Protein AF-A0A5B7BTI5-F1 (afdb_monomer_lite)

Radius of gyration: 17.92 Å; chains: 1; bounding box: 38×37×50 Å

Secondary structure (DSSP, 8-state):
-HHHHHHHTTHHHH-HHHHHHHHHHHHHTT-HHHHHHHHHH-SS--HHHHHHHHHHHHHHT-HHHHHHHHHH-SS--HHHHHHHHHHHHHHT-HHHHHHHHHHHHHTTPPP-HHHHHHHHHHHHHHT-HHHHHHHHHHHHHHHHHHHHHHT-

InterPro domains:
  IPR002885 Pentatricopeptide repeat [PF01535] (20-43)
  IPR002885 Pentatricopeptide repeat [PF01535] (48-76)
  IPR002885 Pentatricopeptide repeat [PF13041] (77-125)
  IPR002885 Pentatricopeptide repeat [PS51375] (46-76)
  IPR002885 Pentatricopeptide repeat [PS51375] (77-111)
  IPR002885 Pentatricopeptide repeat [TIGR00756] (48-77)
  IPR002885 Pentatricopeptide repeat [TIGR00756] (79-112)
  IPR011990 Tetratricopeptide-like helical domain superfamily [G3DSA:1.25.40.10] (4-130)
  IPR046960 Pentatricopeptide repeat-containing protein At4g14850-like, plant [PTHR47926] (2-152)

Structure (mmCIF, N/CA/C/O backbone):
data_AF-A0A5B7BTI5-F1
#
_entry.id   AF-A0A5B7BTI5-F1
#
loop_
_atom_site.group_PDB
_atom_site.id
_atom_site.type_symbol
_atom_site.label_atom_id
_atom_site.label_alt_id
_atom_site.label_comp_id
_atom_site.label_asym_id
_atom_site.label_entity_id
_atom_site.label_seq_id
_atom_site.pdbx_PDB_ins_code
_atom_site.Cartn_x
_atom_site.Cartn_y
_atom_site.Cartn_z
_atom_site.occupancy
_atom_site.B_iso_or_equiv
_atom_site.auth_seq_id
_atom_site.auth_comp_id
_atom_site.auth_asym_id
_atom_site.auth_atom_id
_atom_site.pdbx_PDB_model_num
ATOM 1 N N . SER A 1 1 ? 22.348 6.434 -17.429 1.00 81.25 1 SER A N 1
ATOM 2 C CA . SER A 1 1 ? 21.960 6.314 -16.006 1.00 81.25 1 SER A CA 1
ATOM 3 C C . SER A 1 1 ? 21.899 4.838 -15.628 1.00 81.25 1 SER A C 1
ATOM 5 O O . SER A 1 1 ? 21.760 4.007 -16.521 1.00 81.25 1 SER A O 1
ATOM 7 N N . ILE A 1 2 ? 21.991 4.499 -14.336 1.00 83.88 2 ILE A N 1
ATOM 8 C CA . ILE A 1 2 ? 21.899 3.103 -13.860 1.00 83.88 2 ILE A CA 1
ATOM 9 C C . ILE A 1 2 ? 20.558 2.468 -14.265 1.00 83.88 2 ILE A C 1
ATOM 11 O O . ILE A 1 2 ? 20.558 1.356 -14.780 1.00 83.88 2 ILE A O 1
ATOM 15 N N . HIS A 1 3 ? 19.437 3.198 -14.162 1.00 86.00 3 HIS A N 1
ATOM 16 C CA . HIS A 1 3 ? 18.131 2.673 -14.588 1.00 86.00 3 HIS A CA 1
ATOM 17 C C . HIS A 1 3 ? 18.087 2.312 -16.085 1.00 86.00 3 HIS A C 1
ATOM 19 O O . HIS A 1 3 ? 17.476 1.319 -16.456 1.00 86.00 3 HIS A O 1
ATOM 25 N N . ALA A 1 4 ? 18.763 3.074 -16.957 1.00 87.75 4 ALA A N 1
ATOM 26 C CA . ALA A 1 4 ? 18.745 2.814 -18.399 1.00 87.75 4 ALA A CA 1
ATOM 27 C C . ALA A 1 4 ? 19.569 1.569 -18.745 1.00 87.75 4 ALA A C 1
ATOM 29 O O . ALA A 1 4 ? 19.225 0.833 -19.664 1.00 87.75 4 ALA A O 1
ATOM 30 N N . TYR A 1 5 ? 20.643 1.326 -17.990 1.00 88.75 5 TYR A N 1
ATOM 31 C CA . TYR A 1 5 ? 21.446 0.114 -18.109 1.00 88.75 5 TYR A CA 1
ATOM 32 C C . TYR A 1 5 ? 20.665 -1.126 -17.656 1.00 88.75 5 TYR A C 1
ATOM 34 O O . TYR A 1 5 ? 20.599 -2.096 -18.405 1.00 88.75 5 TYR A O 1
ATOM 42 N N . VAL A 1 6 ? 20.018 -1.057 -16.485 1.00 89.12 6 VAL A N 1
ATOM 43 C CA . VAL A 1 6 ? 19.135 -2.113 -15.953 1.00 89.12 6 VAL A CA 1
ATOM 44 C C . VAL A 1 6 ? 18.057 -2.484 -16.972 1.00 89.12 6 VAL A C 1
ATOM 46 O O . VAL A 1 6 ? 17.940 -3.654 -17.331 1.00 89.12 6 VAL A O 1
ATOM 49 N N . ARG A 1 7 ? 17.368 -1.474 -17.517 1.00 86.94 7 ARG A N 1
ATOM 50 C CA . ARG A 1 7 ? 16.284 -1.649 -18.488 1.00 86.94 7 ARG A CA 1
ATOM 51 C C . ARG A 1 7 ? 16.754 -2.199 -19.831 1.00 86.94 7 ARG A C 1
ATOM 53 O O . ARG A 1 7 ? 16.111 -3.067 -20.405 1.00 86.94 7 ARG A O 1
ATOM 60 N N . LYS A 1 8 ? 17.903 -1.733 -20.338 1.00 89.44 8 LYS A N 1
ATOM 61 C CA . LYS A 1 8 ? 18.478 -2.234 -21.600 1.00 89.44 8 LYS A CA 1
ATOM 62 C C . LYS A 1 8 ? 18.829 -3.723 -21.524 1.00 89.44 8 LYS A C 1
ATOM 64 O O . LYS A 1 8 ? 18.802 -4.401 -22.545 1.00 89.44 8 LYS A O 1
ATOM 69 N N . LEU A 1 9 ? 19.188 -4.205 -20.338 1.00 89.50 9 LEU A N 1
ATOM 70 C CA . LEU A 1 9 ? 19.520 -5.605 -20.098 1.00 89.50 9 LEU A CA 1
ATOM 71 C C . LEU A 1 9 ? 18.313 -6.461 -1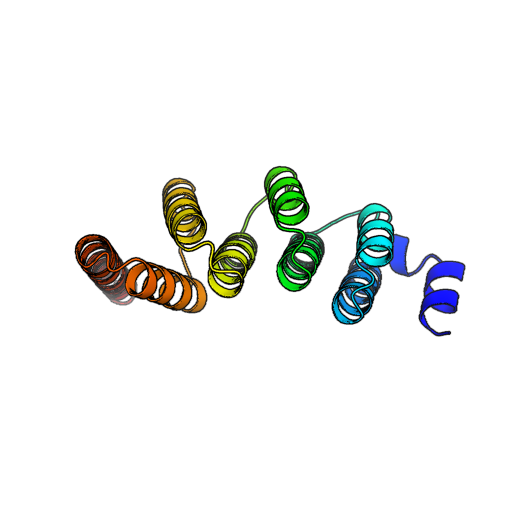9.677 1.00 89.50 9 LEU A C 1
ATOM 73 O O . LEU A 1 9 ? 18.505 -7.651 -19.460 1.00 89.50 9 LEU A O 1
ATOM 77 N N . GLY A 1 10 ? 17.108 -5.887 -19.539 1.00 87.31 10 GLY A N 1
ATOM 78 C CA . GLY A 1 10 ? 15.914 -6.611 -19.076 1.00 87.31 10 GLY A CA 1
ATOM 79 C C . GLY A 1 10 ? 16.004 -7.098 -17.625 1.00 87.31 10 GLY A C 1
ATOM 80 O O . GLY A 1 10 ? 15.281 -7.997 -17.209 1.00 87.31 10 GLY A O 1
ATOM 81 N N . LEU A 1 11 ? 16.913 -6.537 -16.821 1.00 88.44 11 LEU A N 1
ATOM 82 C CA . LEU A 1 11 ? 17.141 -7.041 -15.463 1.00 88.44 11 LEU A CA 1
ATOM 83 C C . LEU A 1 11 ? 15.959 -6.742 -14.535 1.00 88.44 11 LEU A C 1
ATOM 85 O O .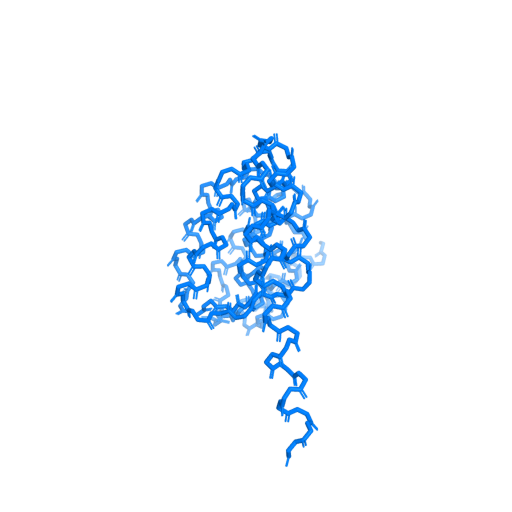 LEU A 1 11 ? 15.703 -7.507 -13.610 1.00 88.44 11 LEU A O 1
ATOM 89 N N . ASP A 1 12 ? 15.258 -5.632 -14.758 1.00 89.06 12 ASP A N 1
ATOM 90 C CA . ASP A 1 12 ? 14.063 -5.237 -14.013 1.00 89.06 12 ASP A CA 1
ATOM 91 C C . ASP A 1 12 ? 12.829 -6.077 -14.359 1.00 89.06 12 ASP A C 1
ATOM 93 O O . ASP A 1 12 ? 11.999 -6.306 -13.479 1.00 89.06 12 ASP A O 1
ATOM 97 N N . THR A 1 13 ? 12.732 -6.573 -15.595 1.00 90.12 13 THR A N 1
ATOM 98 C CA . THR A 1 13 ? 11.619 -7.427 -16.039 1.00 90.12 13 THR A CA 1
ATOM 99 C C . THR A 1 13 ? 11.769 -8.857 -15.531 1.00 90.12 13 THR A C 1
ATOM 101 O O . THR A 1 13 ? 10.810 -9.449 -15.027 1.00 90.12 13 THR A O 1
ATOM 104 N N . ASP A 1 14 ? 12.992 -9.390 -15.605 1.00 90.06 14 ASP A N 1
ATOM 105 C CA . ASP A 1 14 ? 13.285 -10.794 -15.306 1.00 90.06 14 ASP A CA 1
ATOM 106 C C . ASP A 1 14 ? 13.510 -11.044 -13.810 1.00 90.06 14 ASP A C 1
ATOM 108 O O . ASP A 1 14 ? 13.283 -12.150 -13.314 1.00 90.06 14 ASP A O 1
ATOM 112 N N . ASN A 1 15 ? 13.940 -10.022 -13.060 1.00 93.38 15 ASN A N 1
ATOM 113 C CA . ASN A 1 15 ? 14.193 -10.126 -11.628 1.00 93.38 15 ASN A CA 1
ATOM 114 C C . ASN A 1 15 ? 13.281 -9.194 -10.823 1.00 93.38 15 ASN A C 1
ATOM 116 O O . ASN A 1 15 ? 13.506 -7.986 -10.736 1.00 93.38 15 ASN A O 1
ATOM 120 N N . VAL A 1 16 ? 12.308 -9.790 -10.124 1.00 96.00 16 VAL A N 1
ATOM 121 C CA . VAL A 1 16 ? 11.337 -9.069 -9.285 1.00 96.00 16 VAL A CA 1
ATOM 122 C C . VAL A 1 16 ? 11.984 -8.141 -8.256 1.00 96.00 16 VAL A C 1
ATOM 124 O O . VAL A 1 16 ? 11.421 -7.092 -7.959 1.00 96.00 16 VAL A O 1
ATOM 127 N N . MET A 1 17 ? 13.168 -8.464 -7.722 1.00 95.69 17 MET A N 1
ATOM 128 C CA . MET A 1 17 ? 13.847 -7.596 -6.752 1.00 95.69 17 MET A CA 1
ATOM 129 C C . MET A 1 17 ? 14.383 -6.326 -7.415 1.00 95.69 17 MET A C 1
ATOM 131 O O . MET A 1 17 ? 14.253 -5.239 -6.855 1.00 95.69 17 MET A O 1
ATOM 135 N N . VAL A 1 18 ? 14.947 -6.453 -8.619 1.00 94.94 18 VAL A N 1
ATOM 136 C CA . VAL A 1 18 ? 15.450 -5.313 -9.394 1.00 94.94 18 VAL A CA 1
ATOM 137 C C . VAL A 1 18 ? 14.283 -4.451 -9.867 1.00 94.94 18 VAL A C 1
ATOM 139 O O . VAL A 1 18 ? 14.309 -3.238 -9.664 1.00 94.94 18 VAL A O 1
ATOM 142 N N . GLY A 1 19 ? 13.223 -5.070 -10.397 1.00 96.25 19 GLY A N 1
ATOM 143 C CA . GLY A 1 19 ? 11.991 -4.369 -10.759 1.00 96.25 19 GLY A CA 1
ATOM 144 C C . GLY A 1 19 ? 11.380 -3.628 -9.569 1.00 96.25 19 GLY A C 1
ATOM 145 O O . GLY A 1 19 ? 11.109 -2.434 -9.652 1.00 96.25 19 GLY A O 1
ATOM 146 N N . THR A 1 20 ? 11.274 -4.275 -8.406 1.00 97.12 20 THR A N 1
ATOM 147 C CA . THR A 1 20 ? 10.759 -3.638 -7.179 1.00 97.12 20 THR A CA 1
ATOM 148 C C . THR A 1 20 ? 11.635 -2.467 -6.720 1.00 97.12 20 THR A C 1
ATOM 150 O O . THR A 1 20 ? 11.116 -1.439 -6.285 1.00 97.12 20 THR A O 1
ATOM 153 N N . ALA A 1 21 ? 12.962 -2.569 -6.850 1.00 96.69 21 ALA A N 1
ATOM 154 C CA . ALA A 1 21 ? 13.863 -1.459 -6.543 1.00 96.69 21 ALA A CA 1
ATOM 155 C C . ALA A 1 21 ? 13.651 -0.261 -7.488 1.00 96.69 21 ALA A C 1
ATOM 157 O O . ALA A 1 21 ? 13.712 0.889 -7.044 1.00 96.69 21 ALA A O 1
ATOM 158 N N . MET A 1 22 ? 13.356 -0.519 -8.766 1.00 96.00 22 MET A N 1
ATOM 159 C CA . MET A 1 22 ? 13.007 0.513 -9.747 1.00 96.00 22 MET A CA 1
ATOM 160 C C . MET A 1 22 ? 11.679 1.190 -9.398 1.00 96.00 22 MET A C 1
ATOM 162 O O . MET A 1 22 ? 11.627 2.420 -9.371 1.00 96.00 22 MET A O 1
ATOM 166 N N . VAL A 1 23 ? 10.653 0.406 -9.038 1.00 97.69 23 VAL A N 1
ATOM 167 C CA . VAL A 1 23 ? 9.365 0.918 -8.531 1.00 97.69 23 VAL A CA 1
ATOM 168 C C . VAL A 1 23 ? 9.608 1.850 -7.347 1.00 97.69 23 VAL A C 1
ATOM 170 O O . VAL A 1 23 ? 9.235 3.020 -7.393 1.00 97.69 23 VAL A O 1
ATOM 173 N N . HIS A 1 24 ? 10.321 1.375 -6.322 1.00 96.94 24 HIS A N 1
ATOM 174 C CA . HIS A 1 24 ? 10.610 2.167 -5.130 1.00 96.94 24 HIS A CA 1
ATOM 175 C C . HIS A 1 24 ? 11.351 3.474 -5.461 1.00 96.94 24 HIS A C 1
ATOM 177 O O . HIS A 1 24 ? 10.989 4.537 -4.951 1.00 96.94 24 HIS A O 1
ATOM 183 N N . MET A 1 25 ? 12.368 3.427 -6.329 1.00 96.56 25 MET A N 1
ATOM 184 C CA . MET A 1 25 ? 13.133 4.609 -6.739 1.00 96.56 25 MET A CA 1
ATOM 185 C C . MET A 1 25 ? 12.249 5.639 -7.448 1.00 96.56 25 MET A C 1
ATOM 187 O O . MET A 1 25 ? 12.224 6.804 -7.045 1.00 96.56 25 MET A O 1
ATOM 191 N N . TYR A 1 26 ? 11.470 5.217 -8.445 1.00 97.12 26 TYR A N 1
ATOM 192 C CA . TYR A 1 26 ? 10.591 6.121 -9.182 1.00 97.12 26 TYR A CA 1
ATOM 193 C C . TYR A 1 26 ? 9.485 6.709 -8.298 1.00 97.12 26 TYR A C 1
ATOM 195 O O . TYR A 1 26 ? 9.253 7.920 -8.342 1.00 97.12 26 TYR A O 1
ATOM 203 N N . SER A 1 27 ? 8.876 5.907 -7.416 1.00 97.25 27 SER A N 1
ATOM 204 C CA . SER A 1 27 ? 7.891 6.390 -6.442 1.00 97.25 27 SER A CA 1
ATOM 205 C C . SER A 1 27 ? 8.477 7.425 -5.478 1.00 97.25 27 SER A C 1
ATOM 207 O O . SER A 1 27 ? 7.798 8.392 -5.133 1.00 97.25 27 SER A O 1
ATOM 209 N N . LYS A 1 28 ? 9.739 7.270 -5.046 1.00 95.75 28 LYS A N 1
ATOM 210 C CA . LYS A 1 28 ? 10.429 8.259 -4.193 1.00 95.75 28 LYS A CA 1
ATOM 211 C C . LYS A 1 28 ? 10.692 9.578 -4.915 1.00 95.75 28 LYS A C 1
ATOM 213 O O . LYS A 1 28 ? 10.661 10.619 -4.267 1.00 95.75 28 LYS A O 1
ATOM 218 N N . CYS A 1 29 ? 10.913 9.538 -6.226 1.00 96.00 29 CYS A N 1
ATOM 219 C CA . CYS A 1 29 ? 11.087 10.722 -7.067 1.00 96.00 29 CYS A CA 1
ATOM 220 C C . CYS A 1 29 ? 9.765 11.372 -7.511 1.00 96.00 29 CYS A C 1
ATOM 222 O O . CYS A 1 29 ? 9.800 12.310 -8.304 1.00 96.00 29 CYS A O 1
ATOM 224 N N . GLY A 1 30 ? 8.609 10.865 -7.069 1.00 95.94 30 GLY A N 1
ATOM 225 C CA . GLY A 1 30 ? 7.294 11.339 -7.517 1.00 95.94 30 GLY A CA 1
ATOM 226 C C . GLY A 1 30 ? 6.946 10.964 -8.961 1.00 95.94 30 GLY A C 1
ATOM 227 O O . GLY A 1 30 ? 5.941 11.421 -9.494 1.00 95.94 30 GLY A O 1
ATOM 228 N N . ARG A 1 31 ? 7.754 10.113 -9.603 1.00 96.81 31 ARG A N 1
ATOM 229 C CA . ARG A 1 31 ? 7.550 9.617 -10.971 1.00 96.81 31 ARG A CA 1
ATOM 230 C C . ARG A 1 31 ? 6.742 8.326 -10.956 1.00 96.81 31 ARG A C 1
ATOM 232 O O . ARG A 1 31 ? 7.236 7.266 -11.334 1.00 96.81 31 ARG A O 1
ATOM 239 N N . VAL A 1 32 ? 5.516 8.397 -10.442 1.00 97.00 32 VAL A N 1
ATOM 240 C CA . VAL A 1 32 ? 4.674 7.202 -10.250 1.00 97.00 32 VAL A CA 1
ATOM 241 C C . VAL A 1 32 ? 4.247 6.577 -11.579 1.00 97.00 32 VAL A C 1
ATOM 243 O O . VAL A 1 32 ? 4.074 5.367 -11.645 1.00 97.00 32 VAL A O 1
ATOM 246 N N . ASP A 1 33 ? 4.197 7.369 -12.651 1.00 96.88 33 ASP A N 1
ATOM 247 C CA . ASP A 1 33 ? 4.045 6.905 -14.032 1.00 96.88 33 ASP A CA 1
ATOM 248 C C . ASP A 1 33 ? 5.104 5.853 -14.395 1.00 96.88 33 ASP A C 1
ATOM 250 O O . ASP A 1 33 ? 4.785 4.748 -14.830 1.00 96.88 33 ASP A O 1
ATOM 254 N N . LEU A 1 34 ? 6.376 6.167 -14.139 1.00 95.75 34 LEU A N 1
ATOM 255 C CA . LEU A 1 34 ? 7.487 5.254 -14.402 1.00 95.75 34 LEU A CA 1
ATOM 256 C C . LEU A 1 34 ? 7.518 4.094 -13.406 1.00 95.75 34 LEU A C 1
ATOM 258 O O . LEU A 1 34 ? 7.848 2.976 -13.790 1.00 95.75 34 LEU A O 1
ATOM 262 N N . ALA A 1 35 ? 7.145 4.341 -12.148 1.00 97.44 35 ALA A N 1
ATOM 263 C CA . ALA A 1 35 ? 7.014 3.280 -11.155 1.00 97.44 35 ALA A CA 1
ATOM 264 C C . ALA A 1 35 ? 5.973 2.240 -11.592 1.00 97.44 35 ALA A C 1
ATOM 266 O O . ALA A 1 35 ? 6.249 1.045 -11.529 1.00 97.44 35 ALA A O 1
ATOM 267 N N . ARG A 1 36 ? 4.816 2.687 -12.097 1.00 97.69 36 ARG A N 1
ATOM 268 C CA . ARG A 1 36 ? 3.748 1.812 -12.586 1.00 97.69 36 ARG A CA 1
ATOM 269 C C . ARG A 1 36 ? 4.196 1.015 -13.804 1.00 97.69 36 ARG A C 1
ATOM 271 O O . ARG A 1 36 ? 3.996 -0.191 -13.818 1.00 97.69 36 ARG A O 1
ATOM 278 N N . LEU A 1 37 ? 4.871 1.653 -14.763 1.00 95.31 37 LEU A N 1
ATOM 279 C CA . LEU A 1 37 ? 5.446 0.950 -15.916 1.00 95.31 37 LEU A CA 1
ATOM 280 C C . LEU A 1 37 ? 6.434 -0.141 -15.483 1.00 95.31 37 LEU A C 1
ATOM 282 O O . LEU A 1 37 ? 6.297 -1.287 -15.901 1.00 95.31 37 LEU A O 1
ATOM 286 N N . SER A 1 38 ? 7.389 0.186 -14.604 1.00 95.38 38 SER A N 1
ATOM 287 C CA . SER A 1 38 ? 8.329 -0.809 -14.075 1.00 95.38 38 SER A CA 1
ATOM 288 C C . SER A 1 38 ? 7.619 -1.932 -13.325 1.00 95.38 38 SER A C 1
ATOM 290 O O . SER A 1 38 ? 8.016 -3.081 -13.456 1.00 95.38 38 SER A O 1
ATOM 292 N N . PHE A 1 39 ? 6.576 -1.624 -12.553 1.00 97.62 39 PHE A N 1
ATOM 293 C CA . PHE A 1 39 ? 5.784 -2.631 -11.857 1.00 97.62 39 PHE A CA 1
ATOM 294 C C . PHE A 1 39 ? 5.074 -3.561 -12.845 1.00 97.62 39 PHE A C 1
ATOM 296 O O . PHE A 1 39 ? 5.185 -4.782 -12.729 1.00 97.62 39 PHE A O 1
ATOM 303 N N . ASP A 1 40 ? 4.374 -3.001 -13.831 1.00 96.75 40 ASP A N 1
ATOM 304 C CA . ASP A 1 40 ? 3.586 -3.750 -14.808 1.00 96.75 40 ASP A CA 1
ATOM 305 C C . ASP A 1 40 ? 4.467 -4.713 -15.622 1.00 96.75 40 ASP A C 1
ATOM 307 O O . ASP A 1 40 ? 4.056 -5.853 -15.842 1.00 96.75 40 ASP A O 1
ATOM 311 N N . GLU A 1 41 ? 5.704 -4.324 -15.939 1.00 95.19 41 GLU A N 1
ATOM 312 C CA . GLU A 1 41 ? 6.679 -5.136 -16.682 1.00 95.19 41 GLU A CA 1
ATOM 313 C C . GLU A 1 41 ? 7.337 -6.274 -15.881 1.00 95.19 41 GLU A C 1
ATOM 315 O O . GLU A 1 41 ? 7.956 -7.153 -16.480 1.00 95.19 41 GLU A O 1
ATOM 320 N N . ILE A 1 42 ? 7.199 -6.315 -14.549 1.00 96.25 42 ILE A N 1
ATOM 321 C CA . ILE A 1 42 ? 7.682 -7.456 -13.755 1.00 96.25 42 ILE A CA 1
ATOM 322 C C . ILE A 1 42 ? 6.898 -8.709 -14.163 1.00 96.25 42 ILE A C 1
ATOM 324 O O . ILE A 1 42 ? 5.686 -8.786 -13.919 1.00 96.25 42 ILE A O 1
ATOM 328 N N . CYS A 1 43 ? 7.603 -9.710 -14.700 1.00 94.50 43 CYS A N 1
ATOM 329 C CA . CYS A 1 43 ? 7.017 -10.961 -15.192 1.00 94.50 43 CYS A CA 1
ATOM 330 C C . CYS A 1 43 ? 6.257 -11.729 -14.102 1.00 94.50 43 CYS A C 1
ATOM 332 O O . CYS A 1 43 ? 5.137 -12.190 -14.317 1.00 94.50 43 CYS A O 1
ATOM 334 N N . VAL A 1 44 ? 6.860 -11.853 -12.916 1.00 94.25 44 VAL A N 1
ATOM 335 C CA . VAL A 1 44 ? 6.262 -12.537 -11.762 1.00 94.25 44 VAL A CA 1
ATOM 336 C C . VAL A 1 44 ? 6.307 -11.612 -10.555 1.00 94.25 44 VAL A C 1
ATOM 338 O O . VAL A 1 44 ? 7.348 -11.419 -9.926 1.00 94.25 44 VAL A O 1
ATOM 341 N N . LYS A 1 45 ? 5.154 -11.025 -10.237 1.00 96.06 45 LYS A N 1
ATOM 342 C CA . LYS A 1 45 ? 4.982 -10.124 -9.094 1.00 96.06 45 LYS A CA 1
ATOM 343 C C . LYS A 1 45 ? 4.795 -10.930 -7.81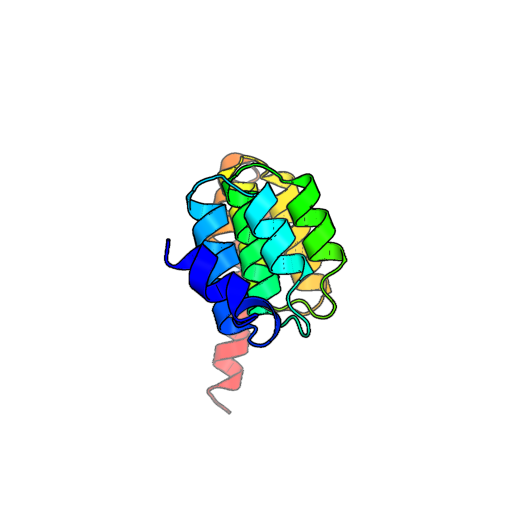1 1.00 96.06 45 LYS A C 1
ATOM 345 O O . LYS A 1 45 ? 4.087 -11.933 -7.791 1.00 96.06 45 LYS A O 1
ATOM 350 N N . ASN A 1 46 ? 5.393 -10.461 -6.723 1.00 95.69 46 ASN A N 1
ATOM 351 C CA . ASN A 1 46 ? 5.213 -11.005 -5.377 1.00 95.69 46 ASN A CA 1
ATOM 352 C C . ASN A 1 46 ? 4.649 -9.936 -4.425 1.00 95.69 46 ASN A C 1
ATOM 354 O O . ASN A 1 46 ? 4.545 -8.763 -4.793 1.00 95.69 46 ASN A O 1
ATOM 358 N N . LYS A 1 47 ? 4.329 -10.321 -3.185 1.00 96.56 47 LYS A N 1
ATOM 359 C CA . LYS A 1 47 ? 3.761 -9.409 -2.175 1.00 96.56 47 LYS A CA 1
ATOM 360 C C . LYS A 1 47 ? 4.583 -8.130 -1.991 1.00 96.56 47 LYS A C 1
ATOM 362 O O . LYS A 1 47 ? 4.016 -7.049 -1.921 1.00 96.56 47 LYS A O 1
ATOM 367 N N . VAL A 1 48 ? 5.914 -8.232 -2.005 1.00 96.94 48 VAL A N 1
ATOM 368 C CA . VAL A 1 48 ? 6.810 -7.075 -1.846 1.00 96.94 48 VAL A CA 1
ATOM 369 C C . VAL A 1 48 ? 6.655 -6.086 -3.003 1.00 96.94 48 VAL A C 1
ATOM 371 O O . VAL A 1 48 ? 6.528 -4.889 -2.758 1.00 96.94 48 VAL A O 1
ATOM 374 N N . SER A 1 49 ? 6.616 -6.563 -4.251 1.00 97.50 49 SER A N 1
ATOM 375 C CA . SER A 1 49 ? 6.423 -5.696 -5.423 1.00 97.50 49 SER A CA 1
ATOM 376 C C . SER A 1 49 ? 5.070 -4.972 -5.403 1.00 97.50 49 SER A C 1
ATOM 378 O O . SER A 1 49 ? 5.023 -3.769 -5.653 1.00 97.50 49 SER A O 1
ATOM 380 N N . TRP A 1 50 ? 3.991 -5.669 -5.018 1.00 98.19 50 TRP A N 1
ATOM 381 C CA . TRP A 1 50 ? 2.655 -5.084 -4.855 1.00 98.19 50 TRP A CA 1
ATOM 382 C C . TRP A 1 50 ? 2.634 -4.030 -3.746 1.00 98.19 50 TRP A C 1
ATOM 384 O O . TRP A 1 50 ? 2.277 -2.881 -3.995 1.00 98.19 50 TRP A O 1
ATOM 394 N N . ASN A 1 51 ? 3.105 -4.391 -2.550 1.00 97.50 51 ASN A N 1
ATOM 395 C CA . ASN A 1 51 ? 3.140 -3.498 -1.390 1.00 97.50 51 ASN A CA 1
ATOM 396 C C . ASN A 1 51 ? 3.981 -2.243 -1.664 1.00 97.50 51 ASN A C 1
ATOM 398 O O . ASN A 1 51 ? 3.617 -1.148 -1.240 1.00 97.50 51 ASN A O 1
ATOM 402 N N . THR A 1 52 ? 5.075 -2.384 -2.420 1.00 97.94 52 THR A N 1
ATOM 403 C CA . THR A 1 52 ? 5.926 -1.255 -2.826 1.00 97.94 52 THR A CA 1
ATOM 404 C C . THR A 1 52 ? 5.189 -0.301 -3.764 1.00 97.94 52 THR A C 1
ATOM 406 O O . THR A 1 52 ? 5.283 0.913 -3.585 1.00 97.94 52 THR A O 1
ATOM 409 N N . MET A 1 53 ? 4.440 -0.821 -4.742 1.00 98.25 53 MET A N 1
ATOM 410 C CA . MET A 1 53 ? 3.662 0.019 -5.655 1.00 98.25 53 MET A CA 1
ATOM 411 C C . MET A 1 53 ? 2.506 0.722 -4.924 1.00 98.25 53 MET A C 1
ATOM 413 O O . MET A 1 53 ? 2.320 1.924 -5.104 1.00 98.25 53 MET A O 1
ATOM 417 N N . ILE A 1 54 ? 1.791 0.011 -4.043 1.00 97.88 54 ILE A N 1
ATOM 418 C CA . ILE A 1 54 ? 0.692 0.562 -3.228 1.00 97.88 54 ILE A CA 1
ATOM 419 C C . ILE A 1 54 ? 1.197 1.687 -2.311 1.00 97.88 54 ILE A C 1
ATOM 421 O O . ILE A 1 54 ? 0.632 2.782 -2.320 1.00 97.88 54 ILE A O 1
ATOM 425 N N . ASP A 1 55 ? 2.292 1.470 -1.568 1.00 96.19 55 ASP A N 1
ATOM 426 C CA . ASP A 1 55 ? 2.919 2.526 -0.751 1.00 96.19 55 ASP A CA 1
ATOM 427 C C . ASP A 1 55 ? 3.371 3.706 -1.624 1.00 96.19 55 ASP A C 1
ATOM 429 O O . ASP A 1 55 ? 3.178 4.870 -1.265 1.00 96.19 55 ASP A O 1
ATOM 433 N N . GLY A 1 56 ? 3.920 3.420 -2.807 1.00 97.25 56 GLY A N 1
ATOM 434 C CA . GLY A 1 56 ? 4.303 4.422 -3.793 1.00 97.25 56 GLY A CA 1
ATOM 435 C C . GLY A 1 56 ? 3.142 5.326 -4.218 1.00 97.25 56 GLY A C 1
ATOM 436 O O . GLY A 1 56 ? 3.299 6.551 -4.200 1.00 97.25 56 GLY A O 1
ATOM 437 N N . CYS A 1 57 ? 1.986 4.749 -4.549 1.00 97.75 57 CYS A N 1
ATOM 438 C CA . CYS A 1 57 ? 0.764 5.484 -4.885 1.00 97.75 57 CYS A CA 1
ATOM 439 C C . CYS A 1 57 ? 0.262 6.315 -3.695 1.00 97.75 57 CYS A C 1
ATOM 441 O O . CYS A 1 57 ? 0.117 7.536 -3.811 1.00 97.75 57 CYS A O 1
ATOM 443 N N . MET A 1 58 ? 0.117 5.689 -2.521 1.00 95.88 58 MET A N 1
ATOM 444 C CA . MET A 1 58 ? -0.341 6.349 -1.293 1.00 95.88 58 MET A CA 1
ATOM 445 C C . MET A 1 58 ? 0.523 7.554 -0.926 1.00 95.88 58 MET A C 1
ATOM 447 O O . MET A 1 58 ? 0.016 8.644 -0.662 1.00 95.88 58 MET A O 1
ATOM 451 N N . ARG A 1 59 ? 1.852 7.413 -0.959 1.00 94.38 59 ARG A N 1
ATOM 452 C CA . ARG A 1 59 ? 2.781 8.517 -0.668 1.00 94.38 59 ARG A CA 1
ATOM 453 C C . ARG A 1 59 ? 2.563 9.712 -1.592 1.00 94.38 59 ARG A C 1
ATOM 455 O O . ARG A 1 59 ? 2.565 10.853 -1.124 1.00 94.38 59 ARG A O 1
ATOM 462 N N . ASN A 1 60 ? 2.342 9.448 -2.874 1.00 96.00 60 ASN A N 1
ATOM 463 C CA . ASN A 1 60 ? 2.175 10.471 -3.901 1.00 96.00 60 ASN A CA 1
ATOM 464 C C . ASN A 1 60 ? 0.726 10.966 -4.049 1.00 96.00 60 ASN A C 1
ATOM 466 O O . ASN A 1 60 ? 0.478 11.850 -4.857 1.00 96.00 60 ASN A O 1
ATOM 470 N N . GLY A 1 61 ? -0.204 10.477 -3.220 1.00 94.50 61 GLY A N 1
ATOM 471 C CA . GLY A 1 61 ? -1.596 10.936 -3.207 1.00 94.50 61 GLY A CA 1
ATOM 472 C C . GLY A 1 61 ? -2.468 10.349 -4.314 1.00 94.50 61 GLY A C 1
ATOM 473 O O . GLY A 1 61 ? -3.547 10.873 -4.545 1.00 94.50 61 GLY A O 1
ATOM 474 N N . LEU A 1 62 ? -2.020 9.279 -4.974 1.00 96.31 62 LEU A N 1
ATOM 475 C CA . LEU A 1 62 ? -2.817 8.528 -5.946 1.00 96.31 62 LEU A CA 1
ATOM 476 C C . LEU A 1 62 ? -3.598 7.442 -5.199 1.00 96.31 62 LEU A C 1
ATOM 478 O O . LEU A 1 62 ? -3.221 6.270 -5.207 1.00 96.31 62 LEU A O 1
ATOM 482 N N . ILE A 1 63 ? -4.607 7.857 -4.437 1.00 95.88 63 ILE A N 1
ATOM 483 C CA . ILE A 1 63 ? -5.310 6.980 -3.492 1.00 95.88 63 ILE A CA 1
ATOM 484 C C . ILE A 1 63 ? -6.121 5.927 -4.249 1.00 95.88 63 ILE A C 1
ATOM 486 O O . ILE A 1 63 ? -6.046 4.745 -3.927 1.00 95.88 63 ILE A O 1
ATOM 490 N N . GLU A 1 64 ? -6.820 6.335 -5.301 1.00 96.25 64 GLU A N 1
ATOM 491 C CA . GLU A 1 64 ? -7.651 5.466 -6.132 1.00 96.25 64 GLU A CA 1
ATOM 492 C C . GLU A 1 64 ? -6.809 4.374 -6.805 1.00 96.25 64 GLU A C 1
ATOM 494 O O . GLU A 1 64 ? -7.169 3.199 -6.758 1.00 96.25 64 GLU A O 1
ATOM 499 N N . ASP A 1 65 ? -5.632 4.732 -7.331 1.00 96.75 65 ASP A N 1
ATOM 500 C CA . ASP A 1 65 ? -4.689 3.770 -7.912 1.00 96.75 65 ASP A CA 1
ATOM 501 C C . ASP A 1 65 ? -4.175 2.772 -6.863 1.00 96.75 65 ASP A C 1
ATOM 503 O O . ASP A 1 65 ? -3.946 1.600 -7.170 1.00 96.75 65 ASP A O 1
ATOM 507 N N . ALA A 1 66 ? -3.959 3.226 -5.622 1.00 97.25 66 ALA A N 1
ATOM 508 C CA . ALA A 1 66 ? -3.521 2.360 -4.531 1.00 97.25 66 ALA A CA 1
ATOM 509 C C . ALA A 1 66 ? -4.598 1.331 -4.162 1.00 97.25 66 ALA A C 1
ATOM 511 O O . ALA A 1 66 ? -4.269 0.160 -3.969 1.00 97.25 66 ALA A O 1
ATOM 512 N N . ILE A 1 67 ? -5.864 1.758 -4.106 1.00 96.69 67 ILE A N 1
ATOM 513 C CA . ILE A 1 67 ? -7.017 0.883 -3.856 1.00 96.69 67 ILE A CA 1
ATOM 514 C C . ILE A 1 67 ? -7.171 -0.117 -5.006 1.00 96.69 67 ILE A C 1
ATOM 516 O O . ILE A 1 67 ? -7.230 -1.317 -4.761 1.00 96.69 67 ILE A O 1
ATOM 520 N N . GLU A 1 68 ? -7.112 0.335 -6.263 1.00 97.44 68 GLU A N 1
ATOM 521 C CA . GLU A 1 68 ? -7.200 -0.551 -7.432 1.00 97.44 68 GLU A CA 1
ATOM 522 C C . GLU A 1 68 ? -6.109 -1.637 -7.412 1.00 97.44 68 GLU A C 1
ATOM 524 O O . GLU A 1 68 ? -6.365 -2.812 -7.694 1.00 97.44 68 GLU A O 1
ATOM 529 N N . LEU A 1 69 ? -4.873 -1.262 -7.073 1.00 97.50 69 LEU A N 1
ATOM 530 C CA . LEU A 1 69 ? -3.765 -2.208 -6.951 1.00 97.50 69 LEU A CA 1
ATOM 531 C C . LEU A 1 69 ? -3.978 -3.187 -5.795 1.00 97.50 69 LEU A C 1
ATOM 533 O O . LEU A 1 69 ? -3.706 -4.378 -5.946 1.00 97.50 69 LEU A O 1
ATOM 537 N N . PHE A 1 70 ? -4.471 -2.706 -4.657 1.00 97.06 70 PHE A N 1
ATOM 538 C CA . PHE A 1 70 ? -4.800 -3.547 -3.515 1.00 97.06 70 PHE A CA 1
ATOM 539 C C . PHE A 1 70 ? -5.912 -4.552 -3.853 1.00 97.06 70 PHE A C 1
ATOM 541 O O . PHE A 1 70 ? -5.806 -5.733 -3.510 1.00 97.06 70 PHE A O 1
ATOM 548 N N . ASP A 1 71 ? -6.925 -4.131 -4.607 1.00 96.12 71 ASP A N 1
ATOM 549 C CA . ASP A 1 71 ? -8.029 -4.970 -5.079 1.00 96.12 71 ASP A CA 1
ATOM 550 C C . ASP A 1 71 ? -7.571 -6.045 -6.070 1.00 96.12 71 ASP A C 1
ATOM 552 O O . ASP A 1 71 ? -8.047 -7.183 -6.029 1.00 96.12 71 ASP A O 1
ATOM 556 N N . LYS A 1 72 ? -6.588 -5.720 -6.914 1.00 96.69 72 LYS A N 1
ATOM 557 C CA . LYS A 1 72 ? -5.978 -6.652 -7.875 1.00 96.69 72 LYS A CA 1
ATOM 558 C C . LYS A 1 72 ? -4.937 -7.589 -7.262 1.00 96.69 72 LYS A C 1
ATOM 560 O O . LYS A 1 72 ? -4.547 -8.558 -7.917 1.00 96.69 72 LYS A O 1
ATOM 565 N N . MET A 1 73 ? -4.470 -7.320 -6.043 1.00 96.69 73 MET A N 1
ATOM 566 C CA . MET A 1 73 ? -3.460 -8.140 -5.380 1.00 96.69 73 MET A CA 1
ATOM 567 C C . MET A 1 73 ? -4.016 -9.550 -5.089 1.00 96.69 73 MET A C 1
ATOM 569 O O . MET A 1 73 ? -4.985 -9.668 -4.338 1.00 96.69 73 MET A O 1
ATOM 573 N N . PRO A 1 74 ? -3.409 -10.632 -5.625 1.00 94.06 74 PRO A N 1
ATOM 574 C CA . PRO A 1 74 ? -3.963 -11.985 -5.492 1.00 94.06 74 PRO A CA 1
ATOM 575 C C . PRO A 1 74 ? -4.014 -12.506 -4.053 1.00 94.06 74 PRO A C 1
ATOM 577 O O . PRO A 1 74 ? -4.904 -13.271 -3.694 1.00 94.06 74 PRO A O 1
ATOM 580 N N . GLU A 1 75 ? -3.041 -12.113 -3.232 1.00 91.62 75 GLU A N 1
ATOM 581 C CA . GLU A 1 75 ? -2.948 -12.512 -1.833 1.00 91.62 75 GLU A CA 1
ATOM 582 C C . GLU A 1 75 ? -2.479 -11.321 -1.001 1.00 91.62 75 GLU A C 1
ATOM 584 O O . GLU A 1 75 ? -1.365 -10.828 -1.191 1.00 91.62 75 GLU A O 1
ATOM 589 N N . ARG A 1 76 ? -3.322 -10.884 -0.064 1.00 94.38 76 ARG A N 1
ATOM 590 C CA . ARG A 1 76 ? -3.054 -9.771 0.851 1.00 94.38 76 ARG A CA 1
ATOM 591 C C . ARG A 1 76 ? -2.489 -10.301 2.159 1.00 94.38 76 ARG A C 1
ATOM 593 O O . ARG A 1 76 ? -3.042 -11.221 2.756 1.00 94.38 76 ARG A O 1
ATOM 600 N N . ASP A 1 77 ? -1.394 -9.711 2.614 1.00 93.19 77 ASP A N 1
ATOM 601 C CA . ASP A 1 77 ? -0.800 -9.984 3.920 1.00 93.19 77 ASP A CA 1
ATOM 602 C C . ASP A 1 77 ? -0.949 -8.788 4.866 1.00 93.19 77 ASP A C 1
ATOM 604 O O . ASP A 1 77 ? -1.465 -7.737 4.486 1.00 93.19 77 ASP A O 1
ATOM 608 N N . ALA A 1 78 ? -0.492 -8.936 6.112 1.00 94.38 78 ALA A N 1
ATOM 609 C CA . ALA A 1 78 ? -0.542 -7.849 7.085 1.00 94.38 78 ALA A CA 1
ATOM 610 C C . ALA A 1 78 ? 0.113 -6.567 6.546 1.00 94.38 78 ALA A C 1
ATOM 612 O O . ALA A 1 78 ? -0.454 -5.497 6.707 1.00 94.38 78 ALA A O 1
ATOM 613 N N . ILE A 1 79 ? 1.232 -6.683 5.821 1.00 94.81 79 ILE A N 1
ATOM 614 C CA . ILE A 1 79 ? 1.954 -5.536 5.257 1.00 94.81 79 ILE A CA 1
ATOM 615 C C . ILE A 1 79 ? 1.081 -4.779 4.249 1.00 94.81 79 ILE A C 1
ATOM 617 O O . ILE A 1 79 ? 1.028 -3.554 4.313 1.00 94.81 79 ILE A O 1
ATOM 621 N N . SER A 1 80 ? 0.371 -5.481 3.360 1.00 95.56 80 SER A N 1
ATOM 622 C CA . SER A 1 80 ? -0.526 -4.846 2.383 1.00 95.56 80 SER A CA 1
ATOM 623 C C . SER A 1 80 ? -1.605 -3.986 3.060 1.00 95.56 80 SER A C 1
ATOM 625 O O . SER A 1 80 ? -1.796 -2.828 2.684 1.00 95.56 80 SER A O 1
ATOM 627 N N . TRP A 1 81 ? -2.239 -4.503 4.120 1.00 97.44 81 TRP A N 1
ATOM 628 C CA . TRP A 1 81 ? -3.230 -3.770 4.916 1.00 97.44 81 TRP A CA 1
ATOM 629 C C . TRP A 1 81 ? -2.598 -2.606 5.684 1.00 97.44 81 TRP A C 1
ATOM 631 O O . TRP A 1 81 ? -3.115 -1.490 5.639 1.00 97.44 81 TRP A O 1
ATOM 641 N N . THR A 1 82 ? -1.457 -2.832 6.347 1.00 95.88 82 THR A N 1
ATOM 642 C CA . THR A 1 82 ? -0.727 -1.795 7.093 1.00 95.88 82 THR A CA 1
ATOM 643 C C . THR A 1 82 ? -0.351 -0.622 6.186 1.00 95.88 82 THR A C 1
ATOM 645 O O . THR A 1 82 ? -0.500 0.536 6.581 1.00 95.88 82 THR A O 1
ATOM 648 N N . SER A 1 83 ? 0.116 -0.903 4.965 1.00 94.75 83 SER A N 1
ATOM 649 C CA . SER A 1 83 ? 0.457 0.118 3.971 1.00 94.75 83 SER A CA 1
ATOM 650 C C . SER A 1 83 ? -0.757 0.953 3.572 1.00 94.75 83 SER A C 1
ATOM 652 O O . SER A 1 83 ? -0.653 2.180 3.522 1.00 94.75 83 SER A O 1
ATOM 654 N N . LEU A 1 84 ? -1.904 0.313 3.331 1.00 96.31 84 LEU A N 1
ATOM 655 C CA . LEU A 1 84 ? -3.124 1.005 2.921 1.00 96.31 84 LEU A CA 1
ATOM 656 C C . LEU A 1 84 ? -3.689 1.870 4.062 1.00 96.31 84 LEU A C 1
ATOM 658 O O . LEU A 1 84 ? -3.859 3.078 3.899 1.00 96.31 84 LEU A O 1
ATOM 662 N N . ILE A 1 85 ? -3.860 1.284 5.251 1.00 96.62 85 ILE A N 1
ATOM 663 C CA . ILE A 1 85 ? -4.347 1.968 6.461 1.00 96.62 85 ILE A CA 1
ATOM 664 C C . ILE A 1 85 ? -3.433 3.146 6.817 1.00 96.62 85 ILE A C 1
ATOM 666 O O . ILE A 1 85 ? -3.892 4.270 7.017 1.00 96.62 85 ILE A O 1
ATOM 670 N N . GLY A 1 86 ? -2.118 2.919 6.866 1.00 95.38 86 GLY A N 1
ATOM 671 C CA . GLY A 1 86 ? -1.150 3.973 7.161 1.00 95.38 86 GLY A CA 1
ATOM 672 C C . GLY A 1 86 ? -1.120 5.069 6.091 1.00 95.38 86 GLY A C 1
ATOM 673 O O . GLY A 1 86 ? -0.872 6.233 6.414 1.00 95.38 86 GLY A O 1
ATOM 674 N N . GLY A 1 87 ? -1.374 4.716 4.828 1.00 95.25 87 GLY A N 1
ATOM 675 C CA . GLY A 1 87 ? -1.538 5.653 3.719 1.00 95.25 87 GLY A CA 1
ATOM 676 C C . GLY A 1 87 ? -2.737 6.578 3.919 1.00 95.25 87 GLY A C 1
ATOM 677 O O . GLY A 1 87 ? -2.561 7.798 3.919 1.00 95.25 87 GLY A O 1
ATOM 678 N N . PHE A 1 88 ? -3.914 6.010 4.189 1.00 96.94 88 PHE A N 1
ATOM 679 C CA . PHE A 1 88 ? -5.140 6.761 4.463 1.00 96.94 88 PHE A CA 1
ATOM 680 C C . PHE A 1 88 ? -4.982 7.739 5.631 1.00 96.94 88 PHE A C 1
ATOM 682 O O . PHE A 1 88 ? -5.241 8.934 5.478 1.00 96.94 88 PHE A O 1
ATOM 689 N N . VAL A 1 89 ? -4.439 7.279 6.764 1.00 95.38 89 VAL A N 1
ATOM 690 C CA . VAL A 1 89 ? -4.207 8.135 7.943 1.00 95.38 89 VAL A CA 1
ATOM 691 C C . VAL A 1 89 ? -3.306 9.323 7.611 1.00 95.38 89 VAL A C 1
ATOM 693 O O . VAL A 1 89 ? -3.614 10.455 7.975 1.00 95.38 89 VAL A O 1
ATOM 696 N N . LYS A 1 90 ? -2.207 9.099 6.879 1.00 93.81 90 LYS A N 1
ATOM 697 C CA . LYS A 1 90 ? -1.284 10.178 6.477 1.00 93.81 90 LYS A CA 1
ATOM 698 C C . LYS A 1 90 ? -1.924 11.194 5.534 1.00 93.81 90 LYS A C 1
ATOM 700 O O . LYS A 1 90 ? -1.429 12.315 5.443 1.00 93.81 90 LYS A O 1
ATOM 705 N N . LYS A 1 91 ? -2.966 10.797 4.805 1.00 93.50 91 LYS A N 1
ATOM 706 C CA . LYS A 1 91 ? -3.710 11.659 3.883 1.00 93.50 91 LYS A CA 1
ATOM 707 C C . LYS A 1 91 ? -4.963 12.275 4.514 1.00 93.50 91 LYS A C 1
ATOM 709 O O . LYS A 1 91 ? -5.595 13.099 3.870 1.00 93.50 91 LYS A O 1
ATOM 714 N N . GLY A 1 92 ? -5.274 11.947 5.770 1.00 92.56 92 GLY A N 1
ATOM 715 C CA . GLY A 1 92 ? -6.433 12.481 6.494 1.00 92.56 92 GLY A CA 1
ATOM 716 C C . GLY A 1 92 ? -7.741 11.719 6.262 1.00 92.56 92 GLY A C 1
ATOM 717 O O . GLY A 1 92 ? -8.788 12.165 6.718 1.00 92.56 92 GLY A O 1
ATOM 718 N N . HIS A 1 93 ? -7.680 10.569 5.593 1.00 94.06 93 HIS A N 1
ATOM 719 C CA . HIS A 1 93 ? -8.814 9.692 5.290 1.00 94.06 93 HIS A CA 1
ATOM 720 C C . HIS A 1 93 ? -9.054 8.723 6.453 1.00 94.06 93 HIS A C 1
ATOM 722 O O . HIS A 1 93 ? -8.727 7.537 6.408 1.00 94.06 93 HIS A O 1
ATOM 728 N N . PHE A 1 94 ? -9.473 9.266 7.593 1.00 93.50 94 PHE A N 1
ATOM 729 C CA . PHE A 1 94 ? -9.518 8.497 8.836 1.00 93.50 94 PHE A CA 1
ATOM 730 C C . PHE A 1 94 ? -10.655 7.470 8.869 1.00 93.50 94 PHE A C 1
ATOM 732 O O . PHE A 1 94 ? -10.495 6.436 9.517 1.00 93.50 94 PHE A O 1
ATOM 739 N N . GLU A 1 95 ? -11.778 7.738 8.200 1.00 92.56 95 GLU A N 1
ATOM 740 C CA . GLU A 1 95 ? -12.912 6.808 8.131 1.00 92.56 95 GLU A CA 1
ATOM 741 C C . GLU A 1 95 ? -12.519 5.571 7.319 1.00 92.56 95 GLU A C 1
ATOM 743 O O . GLU A 1 95 ? -12.593 4.453 7.828 1.00 92.56 95 GLU A O 1
ATOM 748 N N . GLU A 1 96 ? -11.937 5.782 6.139 1.00 94.44 96 GLU A N 1
ATOM 749 C CA . GLU A 1 96 ? -11.452 4.731 5.245 1.00 94.44 96 GLU A CA 1
ATOM 750 C C . GLU A 1 96 ? -10.352 3.886 5.909 1.00 94.44 96 GLU A C 1
ATOM 752 O O . GLU A 1 96 ? -10.297 2.665 5.746 1.00 94.44 96 GLU A O 1
ATOM 757 N N . ALA A 1 97 ? -9.495 4.505 6.732 1.00 95.19 97 ALA A N 1
ATOM 758 C CA . ALA A 1 97 ? -8.500 3.781 7.520 1.00 95.19 97 ALA A CA 1
ATOM 759 C C . ALA A 1 97 ? -9.134 2.818 8.544 1.00 95.19 97 ALA A C 1
ATOM 761 O O . ALA A 1 97 ? -8.618 1.717 8.761 1.00 95.19 97 ALA A O 1
ATOM 762 N N . VAL A 1 98 ? -10.231 3.224 9.193 1.00 93.12 98 VAL A N 1
ATOM 763 C CA . VAL A 1 98 ? -10.956 2.388 10.163 1.00 93.12 98 VAL A CA 1
ATOM 764 C C . VAL A 1 98 ? -11.731 1.281 9.450 1.00 93.12 98 VAL A C 1
ATOM 766 O O . VAL A 1 98 ? -11.705 0.140 9.915 1.00 93.12 98 VAL A O 1
ATOM 769 N N . GLU A 1 99 ? -12.366 1.583 8.320 1.00 93.69 99 GLU A N 1
ATOM 770 C CA . GLU A 1 99 ? -13.058 0.596 7.482 1.00 93.69 99 GLU A CA 1
ATOM 771 C C . GLU A 1 99 ? -12.087 -0.483 6.989 1.00 93.69 99 GLU A C 1
ATOM 773 O O . GLU A 1 99 ? -12.304 -1.670 7.242 1.00 93.69 99 GLU A O 1
ATOM 778 N N . CYS A 1 100 ? -10.934 -0.089 6.438 1.00 95.19 100 CYS A N 1
ATOM 779 C CA . CYS A 1 100 ? -9.887 -1.029 6.027 1.00 95.19 100 CYS A CA 1
ATOM 780 C C . CYS A 1 100 ? -9.400 -1.911 7.183 1.00 95.19 100 CYS A C 1
ATOM 782 O O . CYS A 1 100 ? -9.121 -3.097 7.004 1.00 95.19 100 CYS A O 1
ATOM 784 N N . PHE A 1 101 ? -9.304 -1.368 8.399 1.00 95.12 101 PHE A N 1
ATOM 785 C CA . PHE A 1 101 ? -8.949 -2.174 9.565 1.00 95.12 101 PHE A CA 1
ATOM 786 C C . PHE A 1 101 ? -10.019 -3.219 9.903 1.00 95.12 101 PHE A C 1
ATOM 788 O O . PHE A 1 101 ? -9.682 -4.351 10.258 1.00 95.12 101 PHE A O 1
ATOM 795 N N . GLN A 1 102 ? -11.301 -2.869 9.798 1.00 92.69 102 GLN A N 1
ATOM 796 C CA . GLN A 1 102 ? -12.395 -3.814 10.018 1.00 92.69 102 GLN A CA 1
ATOM 797 C C . GLN A 1 102 ? -12.370 -4.934 8.973 1.00 92.69 102 GLN A C 1
ATOM 799 O O . GLN A 1 102 ? -12.452 -6.109 9.338 1.00 92.69 102 GLN A O 1
ATOM 804 N N . GLU A 1 103 ? -12.169 -4.597 7.701 1.00 94.62 103 GLU A N 1
ATOM 805 C CA . GLU A 1 103 ? -12.037 -5.572 6.615 1.00 94.62 103 GLU A CA 1
ATOM 806 C C . GLU A 1 103 ? -10.827 -6.497 6.795 1.00 94.62 103 GLU A C 1
ATOM 808 O O . GLU A 1 103 ? -10.934 -7.712 6.594 1.00 94.62 103 GLU A O 1
ATOM 813 N N . MET A 1 104 ? -9.696 -5.961 7.266 1.00 95.12 104 MET A N 1
ATOM 814 C CA . MET A 1 104 ? -8.524 -6.751 7.647 1.00 95.12 104 MET A CA 1
ATOM 815 C C . MET A 1 104 ? -8.877 -7.805 8.709 1.00 95.12 104 MET A C 1
ATOM 817 O O . MET A 1 104 ? -8.467 -8.965 8.592 1.00 95.12 104 MET A O 1
ATOM 821 N N . GLN A 1 105 ? -9.665 -7.429 9.727 1.00 92.00 105 GLN A N 1
ATOM 822 C CA . GLN A 1 105 ? -10.107 -8.357 10.775 1.00 92.00 105 GLN A CA 1
ATOM 823 C C . GLN A 1 105 ? -11.069 -9.419 10.239 1.00 92.00 105 GLN A C 1
ATOM 825 O O . GLN A 1 105 ? -10.930 -10.595 10.582 1.00 92.00 105 GLN A O 1
ATOM 830 N N . LEU A 1 106 ? -12.021 -9.026 9.390 1.00 92.50 106 LEU A N 1
ATOM 831 C CA . LEU A 1 106 ? -12.962 -9.950 8.750 1.00 92.50 106 LEU A CA 1
ATOM 832 C C . LEU A 1 106 ? -12.249 -10.947 7.830 1.00 92.50 106 LEU A C 1
ATOM 834 O O . LEU A 1 106 ? -12.642 -12.109 7.759 1.00 92.50 106 LEU A O 1
ATOM 838 N N . SER A 1 107 ? -11.151 -10.522 7.206 1.00 91.62 107 SER A N 1
ATOM 839 C CA . SER A 1 107 ? -10.270 -11.373 6.397 1.00 91.62 107 SER A CA 1
ATOM 840 C C . SER A 1 107 ? -9.389 -12.312 7.236 1.00 91.62 107 SER A C 1
ATOM 842 O O . SER A 1 107 ? -8.603 -13.081 6.686 1.00 91.62 107 SER A O 1
ATOM 844 N N . GLY A 1 108 ? -9.479 -12.253 8.570 1.00 91.25 108 GLY A N 1
ATOM 845 C CA . GLY A 1 108 ? -8.695 -13.085 9.484 1.00 91.25 108 GLY A CA 1
ATOM 846 C C . GLY A 1 108 ? -7.212 -12.709 9.566 1.00 91.25 108 GLY A C 1
ATOM 847 O O . GLY A 1 108 ? -6.423 -13.464 10.139 1.00 91.25 108 GLY A O 1
ATOM 848 N N . VAL A 1 109 ? -6.812 -11.557 9.019 1.00 92.38 109 VAL A N 1
ATOM 849 C CA . VAL A 1 109 ? -5.419 -11.104 9.034 1.00 92.38 109 VAL A CA 1
ATOM 850 C C . VAL A 1 109 ? -5.138 -10.393 10.357 1.00 92.38 109 VAL A C 1
ATOM 852 O O . VAL A 1 109 ? -5.770 -9.394 10.704 1.00 92.38 109 VAL A O 1
ATOM 855 N N . LYS A 1 110 ? -4.171 -10.912 11.123 1.00 90.75 110 LYS A N 1
ATOM 856 C CA . LYS A 1 110 ? -3.795 -10.320 12.412 1.00 90.75 110 LYS A CA 1
ATOM 857 C C . LYS A 1 110 ? -3.097 -8.971 12.174 1.00 90.75 110 LYS A C 1
ATOM 859 O O . LYS A 1 110 ? -2.115 -8.940 11.431 1.00 90.75 110 LYS A O 1
ATOM 864 N N . PRO A 1 111 ? -3.558 -7.882 12.809 1.00 91.25 111 PRO A N 1
ATOM 865 C CA . PRO A 1 111 ? -2.910 -6.587 12.696 1.00 91.25 111 PRO A CA 1
ATOM 866 C C . PRO A 1 111 ? -1.605 -6.560 13.484 1.00 91.25 111 PRO A C 1
ATOM 868 O O . PRO A 1 111 ? -1.493 -7.172 14.550 1.00 91.25 111 PRO A O 1
ATOM 871 N N . ASP A 1 112 ? -0.623 -5.833 12.958 1.00 90.69 112 ASP A N 1
ATOM 872 C CA . ASP A 1 112 ? 0.630 -5.555 13.652 1.00 90.69 112 ASP A CA 1
ATOM 873 C C . ASP A 1 112 ? 0.540 -4.261 14.481 1.00 90.69 112 ASP A C 1
ATOM 875 O O . ASP A 1 112 ? -0.452 -3.528 14.459 1.00 90.69 112 ASP A O 1
ATOM 879 N N . PHE A 1 113 ? 1.594 -3.964 15.242 1.00 89.69 113 PHE A N 1
ATOM 880 C CA . PHE A 1 113 ? 1.614 -2.791 16.116 1.00 89.69 113 PHE A CA 1
ATOM 881 C C . PHE A 1 113 ? 1.549 -1.465 15.338 1.00 89.69 113 PHE A C 1
ATOM 883 O O . PHE A 1 113 ? 0.952 -0.499 15.814 1.00 89.69 113 PHE A O 1
ATOM 890 N N . VAL A 1 114 ? 2.111 -1.424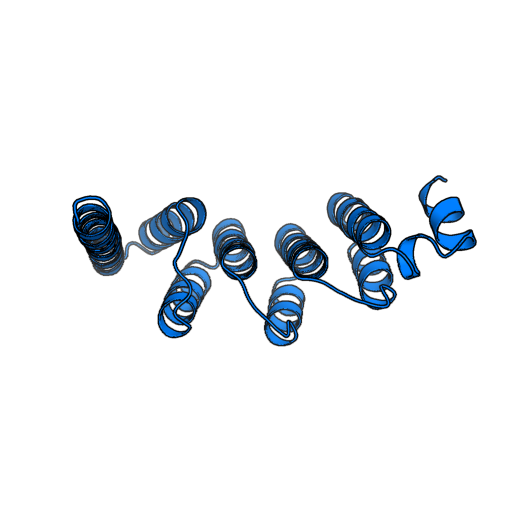 14.124 1.00 92.19 114 VAL A N 1
ATOM 891 C CA . VAL A 1 114 ? 2.070 -0.243 13.245 1.00 92.19 114 VAL A CA 1
ATOM 892 C C . VAL A 1 114 ? 0.636 0.030 12.793 1.00 92.19 114 VAL A C 1
ATOM 894 O O . VAL A 1 114 ? 0.189 1.178 12.814 1.00 92.19 114 VAL A O 1
ATOM 897 N N . THR A 1 115 ? -0.109 -1.022 12.461 1.00 93.25 115 THR A N 1
ATOM 898 C CA . THR A 1 115 ? -1.532 -0.953 12.127 1.00 93.25 115 THR A CA 1
ATOM 899 C C . THR A 1 115 ? -2.318 -0.391 13.303 1.00 93.25 115 THR A C 1
ATOM 901 O O . THR A 1 115 ? -3.029 0.596 13.149 1.00 93.25 115 THR A O 1
ATOM 904 N N . ILE A 1 116 ? -2.138 -0.960 14.499 1.00 91.81 116 ILE A N 1
ATOM 905 C CA . ILE A 1 116 ? -2.863 -0.536 15.703 1.00 91.81 116 ILE A CA 1
ATOM 906 C C . ILE A 1 116 ? -2.614 0.942 16.023 1.00 91.81 116 ILE A C 1
ATOM 908 O O . ILE A 1 116 ? -3.572 1.677 16.258 1.00 91.81 116 ILE A O 1
ATOM 912 N N . ILE A 1 117 ? -1.357 1.403 15.990 1.00 90.88 117 ILE A N 1
ATOM 913 C CA . ILE A 1 117 ? -1.035 2.825 16.198 1.00 90.88 117 ILE A CA 1
ATOM 914 C C . ILE A 1 117 ? -1.742 3.700 15.160 1.00 90.88 117 ILE A C 1
ATOM 916 O O . ILE A 1 117 ? -2.302 4.740 15.510 1.00 90.88 117 ILE A O 1
ATOM 920 N N . SER A 1 118 ? -1.721 3.283 13.892 1.00 93.38 118 SER A N 1
ATOM 921 C CA . SER A 1 118 ? -2.306 4.058 12.795 1.00 93.38 118 SER A CA 1
ATOM 922 C C . SER A 1 118 ? -3.816 4.224 12.984 1.00 93.38 118 SER A C 1
ATOM 924 O O . SER A 1 118 ? -4.322 5.343 12.915 1.00 93.38 118 SER A O 1
ATOM 926 N N . VAL A 1 119 ? -4.532 3.147 13.321 1.00 92.81 119 VAL A N 1
ATOM 927 C CA . VAL A 1 119 ? -5.988 3.201 13.538 1.00 92.81 119 VAL A CA 1
ATOM 928 C C . VAL A 1 119 ? -6.338 3.972 14.816 1.00 92.81 119 VAL A C 1
ATOM 930 O O . VAL A 1 119 ? -7.280 4.758 14.810 1.00 92.81 119 VAL A O 1
ATOM 933 N N . LEU A 1 120 ? -5.563 3.839 15.900 1.00 89.69 120 LEU A N 1
ATOM 934 C CA . LEU A 1 120 ? -5.761 4.662 17.104 1.00 89.69 120 LEU A CA 1
ATOM 935 C C . LEU A 1 120 ? -5.627 6.159 16.796 1.00 89.69 120 LEU A C 1
ATOM 937 O O . LEU A 1 120 ? -6.427 6.963 17.277 1.00 89.69 120 LEU A O 1
ATOM 941 N N . SER A 1 121 ? -4.645 6.529 15.968 1.00 90.81 121 SER A N 1
ATOM 942 C CA . SER A 1 121 ? -4.490 7.903 15.488 1.00 90.81 121 SER A CA 1
ATOM 943 C C . SER A 1 121 ? -5.692 8.347 14.650 1.00 90.81 121 SER A C 1
ATOM 945 O O . SER A 1 121 ? -6.189 9.455 14.853 1.00 90.81 121 SER A O 1
ATOM 947 N N . ALA A 1 122 ? -6.212 7.483 13.774 1.00 92.06 122 ALA A N 1
ATOM 948 C CA . ALA A 1 122 ? -7.430 7.754 13.011 1.00 92.06 122 ALA A CA 1
ATOM 949 C C . ALA A 1 122 ? -8.632 8.034 13.932 1.00 92.06 122 ALA A C 1
ATOM 951 O O . ALA A 1 122 ? -9.292 9.062 13.797 1.00 92.06 122 ALA A O 1
ATOM 952 N N . CYS A 1 123 ? -8.869 7.187 14.940 1.00 88.94 123 CYS A N 1
ATOM 953 C CA . CYS A 1 123 ? -9.967 7.367 15.896 1.00 88.94 123 CYS A CA 1
ATOM 954 C C . CYS A 1 123 ? -9.846 8.656 16.715 1.00 88.94 123 CYS A C 1
ATOM 956 O O . CYS A 1 123 ? -10.850 9.321 16.970 1.00 88.94 123 CYS A O 1
ATOM 958 N N . ALA A 1 124 ? -8.625 9.019 17.119 1.00 87.88 124 ALA A N 1
ATOM 959 C CA . ALA A 1 124 ? -8.383 10.269 17.829 1.00 87.88 124 ALA A CA 1
ATOM 960 C C . ALA A 1 124 ? -8.753 11.487 16.967 1.00 87.88 124 ALA A C 1
ATOM 962 O O . ALA A 1 124 ? -9.398 12.406 17.468 1.00 87.88 124 ALA A O 1
ATOM 963 N N . ASN A 1 125 ? -8.407 11.470 15.675 1.00 89.12 125 ASN A N 1
ATOM 964 C CA . ASN A 1 125 ? -8.748 12.551 14.745 1.00 89.12 125 ASN A CA 1
ATOM 965 C C . ASN A 1 125 ? -10.248 12.608 14.413 1.00 89.12 125 ASN A C 1
ATOM 967 O O . ASN A 1 125 ? -10.782 13.696 14.223 1.00 89.12 125 ASN A O 1
ATOM 971 N N . LEU A 1 126 ? -10.944 11.469 14.408 1.00 87.69 126 LEU A N 1
ATOM 972 C CA . LEU A 1 126 ? -12.401 11.416 14.233 1.00 87.69 126 LEU A CA 1
ATOM 973 C C . LEU A 1 126 ? -13.186 11.856 15.483 1.00 87.69 126 LEU A C 1
ATOM 975 O O . LEU A 1 126 ? -14.404 11.997 15.425 1.00 87.69 126 LEU A O 1
ATOM 979 N N . GLY A 1 127 ? -12.528 12.025 16.637 1.00 80.94 127 GLY A N 1
ATOM 980 C CA . GLY A 1 127 ? -13.201 12.320 17.908 1.00 80.94 127 GLY A CA 1
ATOM 981 C C . GLY A 1 127 ? -14.087 11.174 18.420 1.00 80.94 127 GLY A C 1
ATOM 982 O O . GLY A 1 127 ? -14.916 11.363 19.312 1.00 80.94 127 GLY A O 1
ATOM 983 N N . THR A 1 128 ? -13.927 9.965 17.879 1.00 70.25 128 THR A N 1
ATOM 984 C CA . THR A 1 128 ? -14.788 8.814 18.166 1.00 70.25 128 THR A CA 1
ATOM 985 C C . THR A 1 128 ? -14.261 8.013 19.357 1.00 70.25 128 THR A C 1
ATOM 987 O O . THR A 1 128 ? -13.654 6.948 19.226 1.00 70.25 128 THR A O 1
ATOM 990 N N . LEU A 1 129 ? -14.550 8.497 20.571 1.00 64.12 129 LEU A N 1
ATOM 991 C CA . LEU A 1 129 ? -14.200 7.814 21.831 1.00 64.12 129 LEU A CA 1
ATOM 992 C C . LEU A 1 129 ? -14.650 6.340 21.864 1.00 64.12 129 LEU A C 1
ATOM 994 O O . LEU A 1 129 ? -13.930 5.483 22.375 1.00 64.12 129 LEU A O 1
ATOM 998 N N . GLY A 1 130 ? -15.814 6.028 21.285 1.00 62.97 130 GLY A N 1
ATOM 999 C CA . GLY A 1 130 ? -16.349 4.663 21.228 1.00 62.97 130 GLY A CA 1
ATOM 1000 C C . GLY A 1 130 ? -15.480 3.690 20.423 1.00 62.97 130 GLY A C 1
ATOM 1001 O O . GLY A 1 130 ? -15.256 2.562 20.865 1.00 62.97 130 GLY A O 1
ATOM 1002 N N . LEU A 1 131 ? -14.932 4.132 19.286 1.00 66.81 131 LEU A N 1
ATOM 1003 C CA . LEU A 1 131 ? -14.030 3.322 18.462 1.00 66.81 131 LEU A CA 1
ATOM 1004 C C . LEU A 1 131 ? -12.664 3.153 19.139 1.00 66.81 131 LEU A C 1
ATOM 1006 O O . LEU A 1 131 ? -12.131 2.045 19.165 1.00 66.81 131 LEU A O 1
ATOM 1010 N N . GLY A 1 132 ? -12.147 4.202 19.789 1.00 68.31 132 GLY A N 1
ATOM 1011 C CA . GLY A 1 132 ? -10.917 4.114 20.585 1.00 68.31 132 GLY A CA 1
ATOM 1012 C C . GLY A 1 132 ? -11.011 3.088 21.725 1.00 68.31 132 GLY A C 1
ATOM 1013 O O . GLY A 1 132 ? -10.098 2.286 21.925 1.00 68.31 132 GLY A O 1
ATOM 1014 N N . LEU A 1 133 ? -12.143 3.046 22.437 1.00 69.00 133 LEU A N 1
ATOM 1015 C CA . LEU A 1 133 ? -12.403 2.035 23.470 1.00 69.00 133 LEU A CA 1
ATOM 1016 C C . LEU A 1 133 ? -12.524 0.619 22.889 1.00 69.00 133 LEU A C 1
ATOM 1018 O O . LEU A 1 133 ? -12.022 -0.335 23.490 1.00 69.00 133 LEU A O 1
ATOM 1022 N N . TRP A 1 134 ? -13.161 0.471 21.723 1.00 76.50 134 TRP A N 1
ATOM 1023 C CA . TRP A 1 134 ? -13.272 -0.818 21.040 1.00 76.50 134 TRP A CA 1
ATOM 1024 C C . TRP A 1 134 ? -11.900 -1.367 20.620 1.00 76.50 134 TRP A C 1
ATOM 1026 O O . TRP A 1 134 ? -11.601 -2.525 20.921 1.00 76.50 134 TRP A O 1
ATOM 1036 N N . ILE A 1 135 ? -11.030 -0.538 20.028 1.00 71.31 135 ILE A N 1
ATOM 1037 C CA . ILE A 1 135 ? -9.663 -0.939 19.648 1.00 71.31 135 ILE A CA 1
ATOM 1038 C C . ILE A 1 135 ? -8.834 -1.287 20.882 1.00 71.31 135 ILE A C 1
ATOM 1040 O O . ILE A 1 135 ? -8.179 -2.328 20.903 1.00 71.31 135 ILE A O 1
ATOM 1044 N N . ASN A 1 136 ? -8.901 -0.477 21.943 1.00 72.69 136 ASN A N 1
ATOM 1045 C CA . ASN A 1 136 ? -8.213 -0.788 23.197 1.00 72.69 136 ASN A CA 1
ATOM 1046 C C . ASN A 1 136 ? -8.632 -2.160 23.741 1.00 72.69 136 ASN A C 1
ATOM 1048 O O . ASN A 1 136 ? -7.785 -2.971 24.122 1.00 72.69 136 ASN A O 1
ATOM 1052 N N . ARG A 1 137 ? -9.934 -2.469 23.720 1.00 74.38 137 ARG A N 1
ATOM 1053 C CA . ARG A 1 137 ? -10.439 -3.787 24.121 1.00 74.38 137 ARG A CA 1
ATOM 1054 C C . ARG A 1 137 ? -9.954 -4.900 23.187 1.00 74.38 137 ARG A C 1
ATOM 1056 O O . ARG A 1 137 ? -9.606 -5.977 23.668 1.00 74.38 137 ARG A O 1
ATOM 1063 N N . PHE A 1 138 ? -9.910 -4.659 21.878 1.00 75.25 138 PHE A N 1
ATOM 1064 C CA . PHE A 1 138 ? -9.385 -5.609 20.896 1.00 75.25 138 PHE A CA 1
ATOM 1065 C C . PHE A 1 138 ? -7.910 -5.958 21.166 1.00 75.25 138 PHE A C 1
ATOM 1067 O O . PHE A 1 138 ? -7.570 -7.141 21.236 1.00 75.25 138 PHE A O 1
ATOM 1074 N N . VAL A 1 139 ? -7.057 -4.953 21.393 1.00 74.25 139 VAL A N 1
ATOM 1075 C CA . VAL A 1 139 ? -5.624 -5.134 21.685 1.00 74.25 139 VAL A CA 1
ATOM 1076 C C . VAL A 1 139 ? -5.422 -5.941 22.968 1.00 74.25 139 VAL A C 1
ATOM 1078 O O . VAL A 1 139 ? -4.667 -6.914 22.973 1.00 74.25 139 VAL A O 1
ATOM 1081 N N . LEU A 1 140 ? -6.151 -5.605 24.039 1.00 72.44 140 LEU A N 1
ATOM 1082 C CA . LEU A 1 140 ? -6.098 -6.356 25.297 1.00 72.44 140 LEU A CA 1
ATOM 1083 C C . LEU A 1 140 ? -6.498 -7.823 25.096 1.00 72.44 140 LEU A C 1
ATOM 1085 O O . LEU A 1 140 ? -5.792 -8.726 25.543 1.00 72.44 140 LEU A O 1
ATOM 1089 N N . ASN A 1 141 ? -7.588 -8.080 24.370 1.00 73.75 141 ASN A N 1
ATOM 1090 C CA . ASN A 1 141 ? -8.061 -9.439 24.107 1.00 73.75 141 ASN A CA 1
ATOM 1091 C C . ASN A 1 141 ? -7.062 -10.282 23.291 1.00 73.75 141 ASN A C 1
ATOM 1093 O O . ASN A 1 141 ? -6.979 -11.492 23.503 1.00 73.75 141 ASN A O 1
ATOM 1097 N N . GLN A 1 142 ? -6.305 -9.675 22.370 1.00 69.69 142 GLN A N 1
ATOM 1098 C CA . GLN A 1 142 ? -5.237 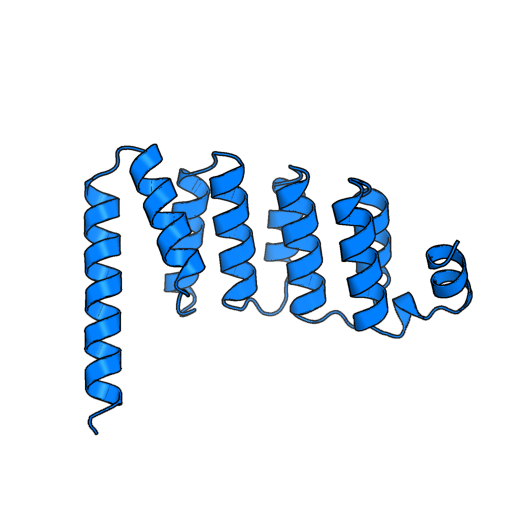-10.366 21.634 1.00 69.69 142 GLN A CA 1
ATOM 1099 C C . GLN A 1 142 ? -4.074 -10.743 22.557 1.00 69.69 142 GLN A C 1
ATOM 1101 O O . GLN A 1 142 ? -3.653 -11.899 22.553 1.00 69.69 142 GLN A O 1
ATOM 1106 N N . HIS A 1 143 ? -3.625 -9.820 23.415 1.00 63.78 143 HIS A N 1
ATOM 1107 C CA . HIS A 1 143 ? -2.589 -10.111 24.412 1.00 63.78 143 HIS A CA 1
ATOM 1108 C C . HIS A 1 143 ? -2.989 -11.252 25.356 1.00 63.78 143 HIS A C 1
ATOM 1110 O O . HIS A 1 143 ? -2.172 -12.126 25.640 1.00 63.78 143 HIS A O 1
ATOM 1116 N N . PHE A 1 144 ? -4.252 -11.305 25.794 1.00 60.03 144 PHE A N 1
ATOM 1117 C CA . PHE A 1 144 ? -4.751 -12.430 26.592 1.00 60.03 144 PHE A CA 1
ATOM 1118 C C . PHE A 1 144 ? -4.672 -13.768 25.839 1.00 60.03 144 PHE A C 1
ATOM 1120 O O . PHE A 1 144 ? -4.244 -14.764 26.420 1.00 60.03 144 PHE A O 1
ATOM 1127 N N . LYS A 1 145 ? -5.044 -13.810 24.552 1.00 60.91 145 LYS A N 1
ATOM 1128 C CA . LYS A 1 145 ? -4.966 -15.038 23.738 1.00 60.91 145 LYS A CA 1
ATOM 1129 C C . LYS A 1 145 ? -3.528 -15.498 23.501 1.00 60.91 145 LYS A C 1
ATOM 1131 O O . LYS A 1 145 ? -3.268 -16.699 23.549 1.00 60.91 145 LYS A O 1
ATOM 1136 N N . ASP A 1 146 ? -2.612 -14.565 23.259 1.00 62.88 146 ASP A N 1
ATOM 1137 C CA . ASP A 1 146 ? -1.197 -14.881 23.056 1.00 62.88 146 ASP A CA 1
ATOM 1138 C C . ASP A 1 146 ? -0.559 -15.400 24.364 1.00 62.88 146 ASP A C 1
ATOM 1140 O O . ASP A 1 146 ? 0.122 -16.422 24.340 1.00 62.88 146 ASP A O 1
ATOM 1144 N N . ASN A 1 147 ? -0.878 -14.808 25.524 1.00 55.28 147 ASN A N 1
ATOM 1145 C CA . ASN A 1 147 ? -0.387 -15.270 26.834 1.00 55.28 147 ASN A CA 1
ATOM 1146 C C . ASN A 1 147 ? -0.854 -16.689 27.208 1.00 55.28 147 ASN A C 1
ATOM 1148 O O . ASN A 1 147 ? -0.130 -17.413 27.888 1.00 55.28 147 ASN A O 1
ATOM 1152 N N . ILE A 1 148 ? -2.049 -17.107 26.778 1.00 57.03 148 ILE A N 1
ATOM 1153 C CA . ILE A 1 148 ? -2.540 -18.478 27.005 1.00 57.03 148 ILE A CA 1
ATOM 1154 C C . ILE A 1 148 ? -1.806 -19.479 26.101 1.00 57.03 148 ILE A C 1
ATOM 1156 O O . ILE A 1 148 ? -1.531 -20.597 26.523 1.00 57.03 148 ILE A O 1
ATOM 1160 N N . ARG A 1 149 ? -1.460 -19.088 24.868 1.00 56.09 149 ARG A N 1
ATOM 1161 C CA . ARG A 1 149 ? -0.752 -19.958 23.914 1.00 56.09 149 ARG A CA 1
ATOM 1162 C C . ARG A 1 149 ? 0.719 -20.188 24.253 1.00 56.09 149 ARG A C 1
ATOM 1164 O O . ARG A 1 149 ? 1.246 -21.217 23.865 1.00 56.09 149 ARG A O 1
ATOM 1171 N N . VAL A 1 150 ? 1.375 -19.245 24.929 1.00 57.66 150 VAL A N 1
ATOM 1172 C CA . VAL A 1 150 ? 2.797 -19.362 25.309 1.00 57.66 150 VAL A CA 1
ATOM 1173 C C . VAL A 1 150 ? 2.993 -20.194 26.591 1.00 57.66 150 VAL A C 1
ATOM 1175 O O . VAL A 1 150 ? 4.090 -20.682 26.835 1.00 57.66 150 VAL A O 1
ATOM 1178 N N . ASN A 1 151 ? 1.939 -20.388 27.393 1.00 4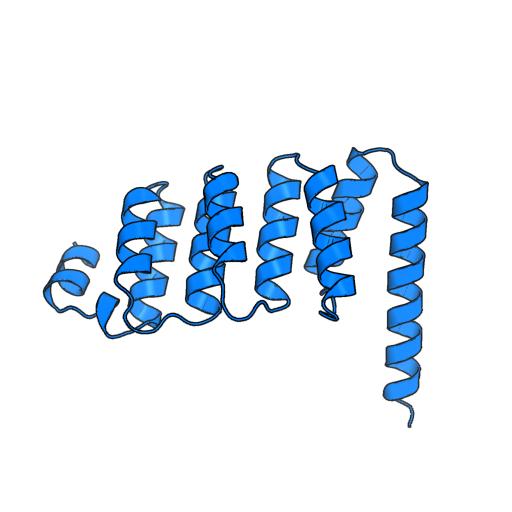9.56 151 ASN A N 1
ATOM 1179 C CA . ASN A 1 151 ? 1.988 -21.090 28.684 1.00 49.56 151 ASN A CA 1
ATOM 1180 C C . ASN A 1 151 ? 1.448 -22.541 28.653 1.00 49.56 151 ASN A C 1
ATOM 1182 O O . ASN A 1 151 ? 1.221 -23.111 29.720 1.00 49.56 151 ASN A O 1
ATOM 1186 N N . ASN A 1 152 ? 1.243 -23.131 27.470 1.00 39.28 152 ASN A N 1
ATOM 1187 C CA . ASN A 1 152 ? 0.833 -24.530 27.251 1.00 39.28 152 ASN A CA 1
ATOM 1188 C C . ASN A 1 152 ? 1.837 -25.240 26.339 1.00 39.28 152 ASN A C 1
ATOM 1190 O O . ASN A 1 152 ? 1.955 -26.478 26.467 1.00 39.28 152 ASN A O 1
#

Foldseek 3Di:
DVVVVCVVVCVLLADVVNLLVQLLVCLVVLNLVRSVVSLVSNPDHDPSSLLSNLLSCLVNVVLVVSVVSLVVDPDDALSSLLSNLLSCLVVLVLVVSLVSVVVCVVVVHDHDPSSLVSNLSSCVSVVPPVVNVVSVVVVVVVVVVVVVVVVD

Sequence (152 aa):
SIHAYVRKLGLDTDNVMVGTAMVHMYSKCGRVDLARLSFDEICVKNKVSWNTMIDGCMRNGLIEDAIELFDKMPERDAISWTSLIGGFVKKGHFEEAVECFQEMQLSGVKPDFVTIISVLSACANLGTLGLGLWINRFVLNQHFKDNIRVNN

Organism: Davidia involucrata (NCBI:txid16924)

pLDDT: mean 89.2, std 11.77, range [39.28, 98.25]